Protein AF-A0A8C9RN75-F1 (afdb_monomer_lite)

InterPro domains:
  IPR036465 von Willebrand factor A-like domain superfamily [G3DSA:3.40.50.410] (54-98)

Structure (mmCIF, N/CA/C/O backbone):
data_AF-A0A8C9RN75-F1
#
_entry.id   AF-A0A8C9RN75-F1
#
loop_
_atom_site.group_PDB
_atom_site.id
_atom_site.type_symbol
_atom_site.label_atom_id
_atom_site.label_alt_id
_atom_site.label_comp_id
_atom_site.label_asym_id
_atom_site.label_entity_id
_atom_site.label_seq_id
_atom_site.pdbx_PDB_ins_code
_atom_site.Cartn_x
_atom_site.Cartn_y
_atom_site.Cartn_z
_atom_site.occupancy
_atom_site.B_iso_or_equiv
_atom_site.auth_seq_id
_atom_site.auth_comp_id
_atom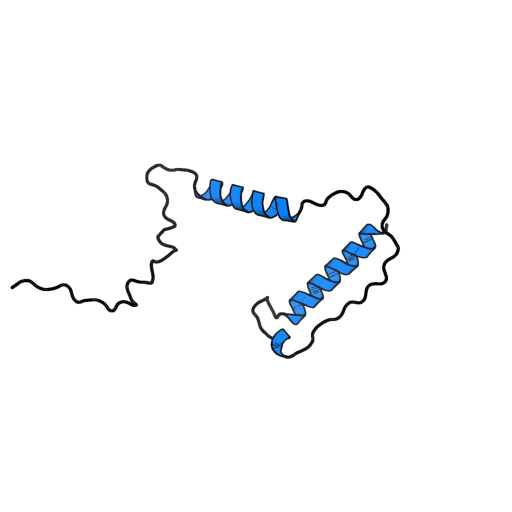_site.auth_asym_id
_atom_site.auth_atom_id
_atom_site.pdbx_PDB_model_num
ATOM 1 N N . MET A 1 1 ? 34.547 31.135 -43.516 1.00 39.62 1 MET A N 1
ATOM 2 C CA . MET A 1 1 ? 34.203 29.720 -43.289 1.00 39.62 1 MET A CA 1
ATOM 3 C C . MET A 1 1 ? 33.391 29.726 -42.020 1.00 39.62 1 MET A C 1
ATOM 5 O O . MET A 1 1 ? 33.973 29.822 -40.951 1.00 39.62 1 MET A O 1
ATOM 9 N N . ASP A 1 2 ? 32.073 29.797 -42.164 1.00 42.75 2 ASP A N 1
ATOM 10 C CA . ASP A 1 2 ? 31.160 29.732 -41.031 1.00 42.75 2 ASP A CA 1
ATOM 11 C C . ASP A 1 2 ? 31.051 28.258 -4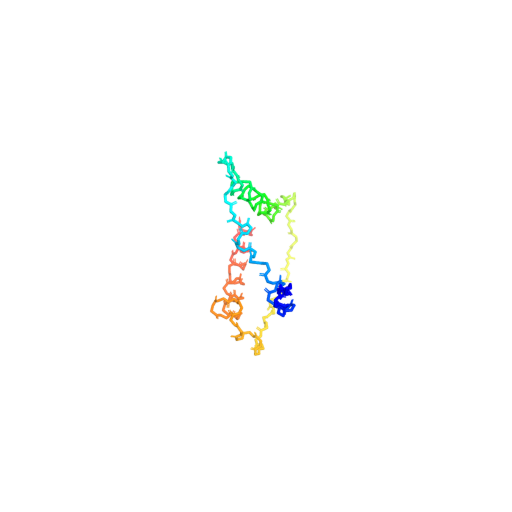0.635 1.00 42.75 2 ASP A C 1
ATOM 13 O O . ASP A 1 2 ? 30.500 27.451 -41.384 1.00 42.75 2 ASP A O 1
ATOM 17 N N . GLU A 1 3 ? 31.673 27.883 -39.518 1.00 48.56 3 GLU A N 1
ATOM 18 C CA . GLU A 1 3 ? 31.472 26.568 -38.912 1.00 48.56 3 GLU A CA 1
ATOM 19 C C . GLU A 1 3 ? 30.044 26.525 -38.355 1.00 48.56 3 GLU A C 1
ATOM 21 O O . GLU A 1 3 ? 29.740 27.123 -37.322 1.00 48.56 3 GLU A O 1
ATOM 26 N N . GLU A 1 4 ? 29.139 25.856 -39.076 1.00 51.06 4 GLU A N 1
ATOM 27 C CA . GLU A 1 4 ? 27.838 25.476 -38.529 1.00 51.06 4 GLU A CA 1
ATOM 28 C C . GLU A 1 4 ? 28.067 24.632 -37.265 1.00 51.06 4 GLU A C 1
ATOM 30 O O . GLU A 1 4 ? 28.804 23.643 -37.326 1.00 51.06 4 GLU A O 1
ATOM 35 N N . PRO A 1 5 ? 27.434 24.964 -36.124 1.00 50.78 5 PRO A N 1
ATOM 36 C CA . PRO A 1 5 ? 27.503 24.107 -34.955 1.00 50.78 5 PRO A CA 1
ATOM 37 C C . PRO A 1 5 ? 26.890 22.756 -35.321 1.00 50.78 5 PRO A C 1
ATOM 39 O O . PRO A 1 5 ? 25.742 22.698 -35.777 1.00 50.78 5 PRO A O 1
ATOM 42 N N . GLU A 1 6 ? 27.664 21.680 -35.137 1.00 54.31 6 GLU A N 1
ATOM 43 C CA . GLU A 1 6 ? 27.193 20.304 -35.271 1.00 54.31 6 GLU A CA 1
ATOM 44 C C . GLU A 1 6 ? 25.818 20.197 -34.613 1.00 54.31 6 GLU A C 1
ATOM 46 O O . GLU A 1 6 ? 25.673 20.389 -33.402 1.00 54.31 6 GLU A O 1
ATOM 51 N N . ARG A 1 7 ? 24.789 19.918 -35.423 1.00 56.09 7 ARG A N 1
ATOM 52 C CA . ARG A 1 7 ? 23.451 19.590 -34.933 1.00 56.09 7 ARG A CA 1
ATOM 53 C C . ARG A 1 7 ? 23.553 18.295 -34.132 1.00 56.09 7 ARG A C 1
ATOM 55 O O . ARG A 1 7 ? 23.332 17.204 -34.659 1.00 56.09 7 ARG A O 1
ATOM 62 N N . THR A 1 8 ? 23.888 18.440 -32.856 1.00 52.72 8 THR A N 1
ATOM 63 C CA . THR A 1 8 ? 23.764 17.423 -31.817 1.00 52.72 8 THR A CA 1
ATOM 64 C C . THR A 1 8 ? 22.357 16.844 -31.926 1.00 52.72 8 THR A C 1
ATOM 66 O O . THR A 1 8 ? 21.375 17.552 -32.196 1.00 52.72 8 THR A O 1
ATOM 69 N N . LYS A 1 9 ? 22.257 15.516 -31.885 1.00 44.16 9 LYS A N 1
ATOM 70 C CA . LYS A 1 9 ? 21.042 14.823 -32.313 1.00 44.16 9 LYS A CA 1
ATOM 71 C C . LYS A 1 9 ? 19.901 15.219 -31.373 1.00 44.16 9 LYS A C 1
ATOM 73 O O . LYS A 1 9 ? 20.077 15.300 -30.167 1.00 44.16 9 LYS A O 1
ATOM 78 N N . ARG A 1 10 ? 18.693 15.413 -31.911 1.00 54.19 10 ARG A N 1
ATOM 79 C CA . ARG A 1 10 ? 17.504 15.955 -31.208 1.00 54.19 10 ARG A CA 1
ATOM 80 C C . ARG A 1 10 ? 17.092 15.231 -29.904 1.00 54.19 10 ARG A C 1
ATOM 82 O O . ARG A 1 10 ? 16.237 15.737 -29.189 1.00 54.19 10 ARG A O 1
ATOM 89 N N . TRP A 1 11 ? 17.664 14.062 -29.604 1.00 60.09 11 TRP A N 1
ATOM 90 C CA . TRP A 1 11 ? 17.466 13.311 -28.356 1.00 60.09 11 TRP A CA 1
ATOM 91 C C . TRP A 1 11 ? 18.451 13.696 -27.236 1.00 60.09 11 TRP A C 1
ATOM 93 O O . TRP A 1 11 ? 18.173 13.399 -26.080 1.00 60.09 11 TRP A O 1
ATOM 103 N N . GLU A 1 12 ? 19.547 14.394 -27.542 1.00 55.75 12 GLU A N 1
ATOM 104 C CA . GLU A 1 12 ? 20.504 14.912 -26.551 1.00 55.75 12 GLU A CA 1
ATOM 105 C C . GLU A 1 12 ? 20.020 16.229 -25.917 1.00 55.75 12 GLU A C 1
ATOM 107 O O . GLU A 1 12 ? 20.320 16.498 -24.760 1.00 55.75 12 GLU A O 1
ATOM 112 N N . GLY A 1 13 ? 19.210 17.024 -26.631 1.00 52.84 13 GLY A N 1
ATOM 113 C CA . GLY A 1 13 ? 18.663 18.296 -26.128 1.00 52.84 13 GLY A CA 1
ATOM 114 C C . GLY A 1 13 ? 17.319 18.196 -25.393 1.00 52.84 13 GLY A C 1
ATOM 115 O O . GLY A 1 13 ? 16.909 19.148 -24.743 1.00 52.84 13 GLY A O 1
ATOM 116 N N . GLY A 1 14 ? 16.613 17.064 -25.497 1.00 48.78 14 GLY A N 1
ATOM 117 C CA . GLY A 1 14 ? 15.292 16.869 -24.873 1.00 48.78 14 GLY A CA 1
ATOM 118 C C . GLY A 1 14 ? 15.344 16.361 -23.432 1.00 48.78 14 GLY A C 1
ATOM 119 O O . GLY A 1 14 ? 14.309 16.240 -22.781 1.00 48.78 14 GLY A O 1
ATOM 120 N N . TYR A 1 15 ? 16.540 16.045 -22.942 1.00 47.44 15 TYR A N 1
ATOM 121 C CA . TYR A 1 15 ? 16.780 15.682 -21.556 1.00 47.44 15 TYR A CA 1
ATOM 122 C C . TYR A 1 15 ? 17.241 16.931 -20.805 1.00 47.44 15 TYR A C 1
ATOM 124 O O . TYR A 1 15 ? 18.384 17.032 -20.358 1.00 47.44 15 TYR A O 1
ATOM 132 N N . GLU A 1 16 ? 16.351 17.923 -20.713 1.00 55.06 16 GLU A N 1
ATOM 133 C CA . GLU A 1 16 ? 16.504 18.969 -19.709 1.00 55.06 16 GLU A CA 1
ATOM 134 C C . GLU A 1 16 ? 16.623 18.258 -18.362 1.00 55.06 16 GLU A C 1
ATOM 136 O O . GLU A 1 16 ? 15.693 17.602 -17.883 1.00 55.06 16 GLU A O 1
ATOM 141 N N . ARG A 1 17 ? 17.830 18.313 -17.801 1.00 53.88 17 ARG A N 1
ATOM 142 C CA . ARG A 1 17 ? 18.175 17.757 -16.503 1.00 53.88 17 ARG A CA 1
ATOM 143 C C . ARG A 1 17 ? 17.272 18.434 -15.483 1.00 53.88 17 ARG A C 1
ATOM 145 O O . ARG A 1 17 ? 17.564 19.519 -15.000 1.00 53.88 17 ARG A O 1
ATOM 152 N N . THR A 1 18 ? 16.151 17.803 -15.160 1.00 53.78 18 THR A N 1
ATOM 153 C CA . THR A 1 18 ? 15.139 18.351 -14.242 1.00 53.78 18 THR A CA 1
ATOM 154 C C . THR A 1 18 ? 15.717 18.577 -12.842 1.00 53.78 18 THR A C 1
ATOM 156 O O . THR A 1 18 ? 15.197 19.383 -12.080 1.00 53.78 18 THR A O 1
ATOM 159 N N . TRP A 1 19 ? 16.847 17.932 -12.531 1.00 56.16 19 TRP A N 1
ATOM 160 C CA . TRP A 1 19 ? 17.656 18.172 -11.337 1.00 56.16 19 TRP A CA 1
ATOM 161 C C . TRP A 1 19 ? 18.554 19.420 -11.393 1.00 56.16 19 TRP A C 1
ATOM 163 O O . TRP A 1 19 ? 19.007 19.859 -10.346 1.00 56.16 19 TRP A O 1
ATOM 173 N N . GLU A 1 20 ? 18.819 20.014 -12.560 1.00 49.28 20 GLU A N 1
ATOM 174 C CA . GLU A 1 20 ? 19.536 21.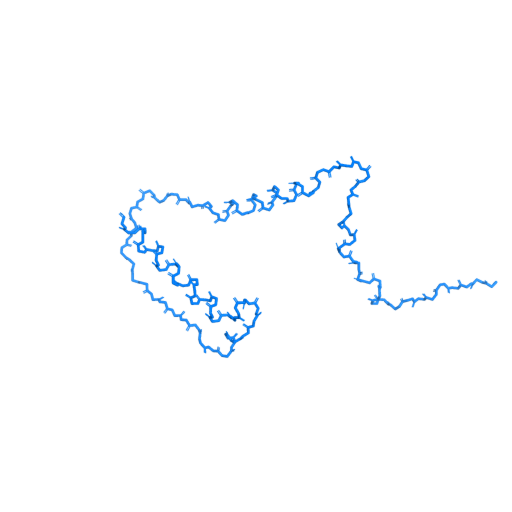299 -12.673 1.00 49.28 20 GLU A CA 1
ATOM 175 C C . GLU A 1 20 ? 18.623 22.510 -12.461 1.00 49.28 20 GLU A C 1
ATOM 177 O O . GLU A 1 20 ? 19.100 23.569 -12.059 1.00 49.28 20 GLU A O 1
ATOM 182 N N . VAL A 1 21 ? 17.311 22.352 -12.676 1.00 54.12 21 VAL A N 1
ATOM 183 C CA . VAL A 1 21 ? 16.290 23.359 -12.319 1.00 54.12 21 VAL A CA 1
ATOM 184 C C . VAL A 1 21 ? 16.137 23.469 -10.794 1.00 54.12 21 VAL A C 1
ATOM 186 O O . VAL A 1 21 ? 15.645 24.472 -10.279 1.00 54.12 21 VAL A O 1
ATOM 189 N N . LEU A 1 22 ? 16.644 22.478 -10.056 1.00 51.09 22 LEU A N 1
ATOM 190 C CA . LEU A 1 22 ? 16.801 22.521 -8.608 1.00 51.09 22 LEU A CA 1
ATOM 191 C C . LEU A 1 22 ? 18.083 23.297 -8.235 1.00 51.09 22 LEU A C 1
ATOM 193 O O . LEU A 1 22 ? 19.040 22.740 -7.703 1.00 51.09 22 LEU A O 1
ATOM 197 N N . LYS A 1 23 ? 18.134 24.593 -8.556 1.00 50.25 23 LYS A N 1
ATOM 198 C CA . LYS A 1 23 ? 19.223 25.492 -8.144 1.00 50.25 23 LYS A CA 1
ATOM 199 C C . LYS A 1 23 ? 18.683 26.534 -7.166 1.00 50.25 23 LYS A C 1
ATOM 201 O O . LYS A 1 23 ? 17.628 27.121 -7.415 1.00 50.25 23 LYS A O 1
ATOM 206 N N . GLU A 1 24 ? 19.396 26.742 -6.056 1.00 52.50 24 GLU A N 1
ATOM 207 C CA . GLU A 1 24 ? 19.161 27.875 -5.154 1.00 52.50 24 GLU A CA 1
ATOM 208 C C . GLU A 1 24 ? 19.135 29.172 -5.966 1.00 52.50 24 GLU A C 1
ATOM 210 O O . GLU A 1 24 ? 19.945 29.362 -6.878 1.00 52.50 24 GLU A O 1
ATOM 215 N N . ASP A 1 25 ? 18.176 30.048 -5.671 1.00 51.88 25 ASP A N 1
ATOM 216 C CA . ASP A 1 25 ? 18.165 31.360 -6.297 1.00 51.88 25 ASP A CA 1
ATOM 217 C C . ASP A 1 25 ? 19.222 32.279 -5.680 1.00 51.88 25 ASP A C 1
ATOM 219 O O . ASP A 1 25 ? 19.571 32.193 -4.504 1.00 51.88 25 ASP A O 1
ATOM 223 N N . GLU A 1 26 ? 19.706 33.212 -6.498 1.00 51.59 26 GLU A N 1
ATOM 224 C CA . GLU A 1 26 ? 20.734 34.219 -6.184 1.00 51.59 26 GLU A CA 1
ATOM 225 C C . GLU A 1 26 ? 20.326 35.214 -5.071 1.00 51.59 26 GLU A C 1
ATOM 227 O O . GLU A 1 26 ? 21.060 36.144 -4.752 1.00 51.59 26 GLU A O 1
ATOM 232 N N . SER A 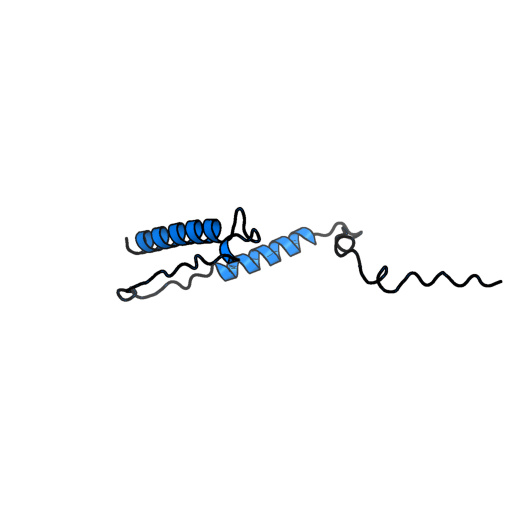1 27 ? 19.148 35.022 -4.472 1.00 55.53 27 SER A N 1
ATOM 233 C CA . SER A 1 27 ? 18.545 35.865 -3.438 1.00 55.53 27 SER A CA 1
ATOM 234 C C . SER A 1 27 ? 18.558 35.218 -2.045 1.00 55.53 27 SER A C 1
ATOM 236 O O . SER A 1 27 ? 18.146 35.876 -1.088 1.00 55.53 27 SER A O 1
ATOM 238 N N . GLY A 1 28 ? 18.972 33.952 -1.905 1.00 55.94 28 GLY A N 1
ATOM 239 C CA . GLY A 1 28 ? 18.923 33.237 -0.624 1.00 55.94 28 GLY A CA 1
ATOM 240 C C . GLY A 1 28 ? 17.495 32.984 -0.119 1.00 55.94 28 GLY A C 1
ATOM 241 O O . GLY A 1 28 ? 17.234 33.136 1.076 1.00 55.94 28 GLY A O 1
ATOM 242 N N . SER A 1 29 ? 16.551 32.651 -1.011 1.00 57.38 29 SER A N 1
ATOM 243 C CA . SER A 1 29 ? 15.122 32.562 -0.687 1.00 57.38 29 SER A CA 1
ATOM 244 C C . SER A 1 29 ? 14.568 31.128 -0.587 1.00 57.38 29 SER A C 1
ATOM 246 O O . SER A 1 29 ? 15.003 30.187 -1.247 1.00 57.38 29 SER A O 1
ATOM 248 N N . LEU A 1 30 ? 13.548 30.992 0.270 1.00 55.53 30 LEU A N 1
ATOM 249 C CA . LEU A 1 30 ? 12.929 29.802 0.884 1.00 55.53 30 LEU A CA 1
ATOM 250 C C . LEU A 1 30 ? 12.185 28.832 -0.071 1.00 55.53 30 LEU A C 1
ATOM 252 O O . LEU A 1 30 ? 11.130 28.306 0.286 1.00 55.53 30 LEU A O 1
ATOM 256 N N . LYS A 1 31 ? 12.682 28.548 -1.279 1.00 57.09 31 LYS A N 1
ATOM 257 C CA . LYS A 1 31 ? 11.988 27.635 -2.217 1.00 57.09 31 LYS A CA 1
ATOM 258 C C . LYS A 1 31 ? 11.798 26.221 -1.660 1.00 57.09 31 LYS A C 1
ATOM 260 O O . LYS A 1 31 ? 10.690 25.695 -1.726 1.00 57.09 31 LYS A O 1
ATOM 265 N N . ALA A 1 32 ? 12.823 25.662 -1.015 1.00 60.41 32 ALA A N 1
ATOM 266 C CA . ALA A 1 32 ? 12.731 24.358 -0.352 1.00 60.41 32 ALA A CA 1
ATOM 267 C C . ALA A 1 32 ? 11.654 24.343 0.752 1.00 60.41 32 ALA A C 1
ATOM 269 O O . ALA A 1 32 ? 10.881 23.397 0.876 1.00 60.41 32 ALA A O 1
ATOM 270 N N . THR A 1 33 ? 11.529 25.435 1.512 1.00 60.47 33 THR A N 1
ATOM 271 C CA . THR A 1 33 ? 10.528 25.546 2.582 1.00 60.47 33 THR A CA 1
ATOM 272 C C . THR A 1 33 ? 9.111 25.695 2.031 1.00 60.47 33 THR A C 1
ATOM 274 O O . THR A 1 33 ? 8.175 25.145 2.606 1.00 60.47 33 THR A O 1
ATOM 277 N N . VAL A 1 34 ? 8.929 26.396 0.907 1.00 64.56 34 VAL A N 1
ATOM 278 C CA . VAL A 1 34 ? 7.624 26.502 0.234 1.00 64.56 34 VAL A CA 1
ATOM 279 C C . VAL A 1 34 ? 7.184 25.145 -0.325 1.00 64.56 34 VAL A C 1
ATOM 281 O O . VAL A 1 34 ? 6.016 24.785 -0.175 1.00 64.56 34 VAL A O 1
ATOM 284 N N . GLU A 1 35 ? 8.094 24.358 -0.902 1.00 70.19 35 GLU A N 1
ATOM 285 C CA . GLU A 1 35 ? 7.796 22.990 -1.350 1.00 70.19 35 GLU A CA 1
ATOM 286 C C . GLU A 1 35 ? 7.445 22.059 -0.186 1.00 70.19 35 GLU A C 1
ATOM 288 O O . GLU A 1 35 ? 6.462 21.316 -0.273 1.00 70.19 35 GLU A O 1
ATOM 293 N N . ASP A 1 36 ? 8.166 22.150 0.933 1.00 71.50 36 ASP A N 1
ATOM 294 C CA . ASP A 1 36 ? 7.861 21.393 2.149 1.00 71.50 36 ASP A CA 1
ATOM 295 C C . ASP A 1 36 ? 6.485 21.747 2.719 1.00 71.50 36 ASP A C 1
ATOM 297 O O . ASP A 1 36 ? 5.724 20.855 3.109 1.00 71.50 36 ASP A O 1
ATOM 301 N N . ILE A 1 37 ? 6.134 23.038 2.742 1.00 75.12 37 ILE A N 1
ATOM 302 C CA . ILE A 1 37 ? 4.812 23.517 3.164 1.00 75.12 37 ILE A CA 1
ATOM 303 C C . ILE A 1 37 ? 3.738 22.964 2.225 1.00 75.12 37 ILE A C 1
ATOM 305 O O . ILE A 1 37 ? 2.759 22.380 2.691 1.00 75.12 37 ILE A O 1
ATOM 309 N N . LEU A 1 38 ? 3.946 23.049 0.909 1.00 77.38 38 LEU A N 1
ATOM 310 C CA . LEU A 1 38 ? 3.002 22.541 -0.083 1.00 77.38 38 LEU A CA 1
ATOM 311 C C . LEU A 1 38 ? 2.818 21.017 0.030 1.00 77.38 38 LEU A C 1
ATOM 313 O O . LEU A 1 38 ? 1.700 20.503 -0.058 1.00 77.38 38 LEU A O 1
ATOM 317 N N . PHE A 1 39 ? 3.903 20.271 0.247 1.00 78.56 39 PHE A N 1
ATOM 318 C CA . PHE A 1 39 ? 3.871 18.821 0.430 1.00 78.56 39 PHE A CA 1
ATOM 319 C C . PHE A 1 39 ? 3.216 18.427 1.762 1.00 78.56 39 PHE A C 1
ATOM 321 O O . PHE A 1 39 ? 2.485 17.433 1.841 1.00 78.56 39 PHE A O 1
ATOM 328 N N . LYS A 1 40 ? 3.429 19.214 2.819 1.00 78.81 40 LYS A N 1
ATOM 329 C CA . LYS A 1 40 ? 2.768 19.053 4.119 1.00 78.81 40 LYS A CA 1
ATOM 330 C C . LYS A 1 40 ? 1.265 19.316 4.022 1.00 78.81 40 LYS A C 1
ATOM 332 O O . LYS A 1 40 ? 0.490 18.517 4.548 1.00 78.81 40 LYS A O 1
ATOM 337 N N . ASP A 1 41 ? 0.849 20.345 3.292 1.00 77.62 41 ASP A N 1
ATOM 338 C CA . ASP A 1 41 ? -0.564 20.663 3.066 1.00 77.62 41 ASP A CA 1
ATOM 339 C C . ASP A 1 41 ? -1.268 19.596 2.223 1.00 77.62 41 ASP A C 1
ATOM 341 O O . ASP A 1 41 ? -2.376 19.168 2.562 1.00 77.62 41 ASP A O 1
ATOM 345 N N . LYS A 1 42 ? -0.606 19.078 1.177 1.00 79.50 42 LYS A N 1
ATOM 346 C CA . LYS A 1 42 ? -1.107 17.927 0.406 1.00 79.50 42 LYS A CA 1
ATOM 347 C C . LYS A 1 42 ? -1.321 16.703 1.296 1.00 79.50 42 LYS A C 1
ATOM 349 O O . LYS A 1 42 ? -2.373 16.074 1.212 1.00 79.50 42 LYS A O 1
ATOM 354 N N . ARG A 1 43 ? -0.364 16.385 2.179 1.00 78.31 43 ARG A N 1
ATOM 355 C CA . ARG A 1 43 ? -0.509 15.282 3.145 1.00 78.31 43 ARG A CA 1
ATOM 356 C C . ARG A 1 43 ? -1.670 15.521 4.105 1.00 78.31 43 ARG A C 1
ATOM 358 O O . ARG A 1 43 ? -2.452 14.604 4.324 1.00 78.31 43 ARG A O 1
ATOM 365 N N . LYS A 1 44 ? -1.816 16.736 4.642 1.00 75.00 44 LYS A N 1
ATOM 366 C CA . LYS A 1 44 ? -2.865 17.079 5.614 1.00 75.00 44 LYS A CA 1
ATOM 367 C C . LYS A 1 44 ? -4.272 16.792 5.077 1.00 75.00 44 LYS A C 1
ATOM 369 O O . LYS A 1 44 ? -5.047 16.166 5.789 1.00 75.00 44 LYS A O 1
ATOM 374 N N . ARG A 1 45 ? -4.553 17.133 3.812 1.00 70.62 45 ARG A N 1
ATOM 375 C CA . ARG A 1 45 ? -5.850 16.856 3.159 1.00 70.62 45 ARG A CA 1
ATOM 376 C C . ARG A 1 45 ? -6.192 15.369 3.076 1.00 70.62 45 ARG A C 1
ATOM 378 O O . ARG A 1 45 ? -7.347 14.998 3.219 1.00 70.62 45 ARG A O 1
ATOM 385 N N . VAL A 1 46 ? -5.198 14.504 2.878 1.00 71.50 46 VAL A N 1
ATOM 386 C CA . VAL A 1 46 ? -5.410 13.044 2.824 1.00 71.50 46 VAL A CA 1
ATOM 387 C C . VAL A 1 46 ? -5.805 12.476 4.195 1.00 71.50 46 VAL A C 1
ATOM 389 O O . VAL A 1 46 ? -6.478 11.452 4.269 1.00 71.50 46 VAL A O 1
ATOM 392 N N . PHE A 1 47 ? -5.411 13.142 5.284 1.00 66.12 47 PHE A N 1
ATOM 393 C CA . PHE A 1 47 ? -5.711 12.732 6.659 1.00 66.12 47 PHE A CA 1
ATOM 394 C C . PHE A 1 47 ? -6.946 13.410 7.261 1.00 66.12 47 PHE A C 1
ATOM 396 O O . PHE A 1 47 ? -7.255 13.150 8.427 1.00 66.12 47 PHE A O 1
ATOM 403 N N . GLU A 1 48 ? -7.652 14.260 6.510 1.00 66.38 48 GLU A N 1
ATOM 404 C CA . GLU A 1 48 ? -8.905 14.865 6.964 1.00 66.38 48 GLU A CA 1
ATOM 405 C C . GLU A 1 48 ? -9.987 13.783 7.079 1.00 66.38 48 GLU A C 1
ATOM 407 O O . GLU A 1 48 ? -10.737 13.483 6.155 1.00 66.38 48 GLU A O 1
ATOM 412 N N . ASN A 1 49 ? -10.047 13.159 8.255 1.00 63.78 49 ASN A N 1
ATOM 413 C CA . ASN A 1 49 ? -11.147 12.292 8.635 1.00 63.78 49 ASN A CA 1
ATOM 414 C C . ASN A 1 49 ? -12.316 13.179 9.056 1.00 63.78 49 ASN A C 1
ATOM 416 O O . ASN A 1 49 ? -12.273 13.818 10.109 1.00 63.78 49 ASN A O 1
ATOM 420 N N . TYR A 1 50 ? -13.377 13.194 8.255 1.00 66.56 50 TYR A N 1
ATOM 421 C CA . TYR A 1 50 ? -14.656 13.737 8.692 1.00 66.56 50 TYR A CA 1
ATOM 422 C C . TYR A 1 50 ? -15.155 12.895 9.870 1.00 66.56 50 TYR A C 1
ATOM 424 O O . TYR A 1 50 ? -15.407 11.697 9.724 1.00 66.56 50 TYR A O 1
ATOM 432 N N . GLY A 1 51 ? -15.250 13.508 11.052 1.00 61.00 51 GLY A N 1
ATOM 433 C CA . GLY A 1 51 ? -15.773 12.846 12.242 1.00 61.00 51 GLY A CA 1
ATOM 434 C C . GLY A 1 51 ? -17.180 12.320 11.966 1.00 61.00 51 GLY A C 1
ATOM 435 O O . GLY A 1 51 ? -18.083 13.090 11.638 1.00 61.00 51 GLY A O 1
ATOM 436 N N . GLN A 1 52 ? -17.371 11.004 12.058 1.00 63.19 52 GLN A N 1
ATOM 437 C CA . GLN A 1 52 ? -18.695 10.417 11.892 1.00 63.19 52 GLN A CA 1
ATOM 438 C C . GLN A 1 52 ? -19.555 10.755 13.112 1.00 63.19 52 GLN A C 1
ATOM 440 O O . GLN A 1 52 ? -19.245 10.377 14.236 1.00 63.19 52 GLN A O 1
ATOM 445 N N . VAL A 1 53 ? -20.666 11.454 12.875 1.00 65.94 53 VAL A N 1
ATOM 446 C CA . VAL A 1 53 ? -21.610 11.914 13.912 1.00 65.94 53 VAL A CA 1
ATOM 447 C C . VAL A 1 53 ? -22.536 10.794 14.419 1.00 65.94 53 VAL A C 1
ATOM 449 O O . VAL A 1 53 ? -23.382 11.025 15.279 1.00 65.94 53 VAL A O 1
ATOM 452 N N . ARG A 1 54 ? -22.434 9.582 13.852 1.00 69.81 54 ARG A N 1
ATOM 453 C CA . ARG A 1 54 ? -23.286 8.423 14.158 1.00 69.81 54 ARG A CA 1
ATOM 454 C C . ARG A 1 54 ? -22.463 7.137 14.145 1.00 69.81 54 ARG A C 1
ATOM 456 O O . ARG A 1 54 ? -21.588 6.983 13.295 1.00 69.81 54 ARG A O 1
ATOM 463 N N . LEU A 1 55 ? -22.794 6.211 15.046 1.00 70.12 55 LEU A N 1
ATOM 464 C CA . LEU A 1 55 ? -22.268 4.844 15.041 1.00 70.12 55 LEU A CA 1
ATOM 465 C C . LEU A 1 55 ? -22.608 4.178 13.697 1.00 70.12 55 LEU A C 1
ATOM 467 O O . LEU A 1 55 ? -23.765 4.175 13.273 1.00 70.12 55 LEU A O 1
ATOM 471 N N . GLY A 1 56 ? -21.591 3.665 13.002 1.00 73.56 56 GLY A N 1
ATOM 472 C CA . GLY A 1 56 ? -21.772 2.934 11.748 1.00 73.56 56 GLY A CA 1
ATOM 473 C C . GLY A 1 56 ? -22.511 1.609 11.964 1.00 73.56 56 GLY A C 1
ATOM 474 O O . GLY A 1 56 ? -22.444 1.017 13.037 1.00 73.56 56 GLY A O 1
ATOM 475 N N . MET A 1 57 ? -23.214 1.128 10.937 1.00 82.88 57 MET A N 1
ATOM 476 C CA . MET A 1 57 ? -23.863 -0.190 10.964 1.00 82.88 57 MET A CA 1
ATOM 477 C C . MET A 1 57 ? -22.830 -1.326 11.032 1.00 82.88 57 MET A C 1
ATOM 479 O O . MET A 1 57 ? -21.685 -1.156 10.602 1.00 82.88 57 MET A O 1
ATOM 483 N N . MET A 1 58 ? -23.246 -2.505 11.512 1.00 85.56 58 MET A N 1
ATOM 484 C CA . MET A 1 58 ? -22.422 -3.717 11.457 1.00 85.56 58 MET A CA 1
ATOM 485 C C . MET A 1 58 ? -22.091 -4.051 9.994 1.00 85.56 58 MET A C 1
ATOM 487 O O . MET A 1 58 ? -22.979 -4.089 9.143 1.00 85.56 58 MET A O 1
ATOM 491 N N . ARG A 1 59 ? -20.804 -4.258 9.690 1.00 84.94 59 ARG A N 1
ATOM 492 C CA . ARG A 1 59 ? -20.315 -4.523 8.328 1.00 84.94 59 ARG A CA 1
ATOM 493 C C . ARG A 1 59 ? -19.804 -5.955 8.217 1.00 84.94 59 ARG A C 1
ATOM 495 O O . ARG A 1 59 ? -18.967 -6.364 9.013 1.00 84.94 59 ARG A O 1
ATOM 502 N N . HIS A 1 60 ? -20.243 -6.670 7.186 1.00 89.38 60 HIS A N 1
ATOM 503 C CA . HIS A 1 60 ? -19.644 -7.937 6.765 1.00 89.38 60 HIS A CA 1
ATOM 504 C C . HIS A 1 60 ? -18.594 -7.639 5.691 1.00 89.38 60 HIS A C 1
ATOM 506 O O . HIS A 1 60 ? -18.940 -7.285 4.565 1.00 89.38 60 HIS A O 1
ATOM 512 N N . LEU A 1 61 ? -17.314 -7.705 6.057 1.00 88.25 61 LEU A N 1
ATOM 513 C CA . LEU A 1 61 ? -16.197 -7.403 5.163 1.00 88.25 61 LEU A CA 1
ATOM 514 C C . LEU A 1 61 ? -15.548 -8.701 4.675 1.00 88.25 61 LEU A C 1
ATOM 516 O O . LEU A 1 61 ? -15.255 -9.581 5.479 1.00 88.25 61 LEU A O 1
ATOM 520 N N . PHE A 1 62 ? -15.259 -8.777 3.378 1.00 93.62 62 PHE A N 1
ATOM 521 C CA . PHE A 1 62 ? -14.438 -9.832 2.790 1.00 93.62 62 PHE A CA 1
ATOM 522 C C . PHE A 1 62 ? -13.162 -9.212 2.231 1.00 93.62 62 PHE A C 1
ATOM 524 O O . PHE A 1 62 ? -13.217 -8.215 1.511 1.00 93.62 62 PHE A O 1
ATOM 531 N N . VAL A 1 63 ? -12.015 -9.798 2.566 1.00 92.00 63 VAL A N 1
ATOM 532 C CA . VAL A 1 63 ? -10.714 -9.381 2.037 1.00 92.00 63 VAL A CA 1
ATOM 533 C C . VAL A 1 63 ? -10.290 -10.402 0.992 1.00 92.00 63 VAL A C 1
ATOM 535 O O . VAL A 1 63 ? -10.082 -11.569 1.313 1.00 92.00 63 VAL A O 1
ATOM 538 N N . VAL A 1 64 ? -10.177 -9.960 -0.258 1.00 95.50 64 VAL A N 1
ATOM 539 C CA . VAL A 1 64 ? -9.676 -10.770 -1.372 1.00 95.50 64 VAL A CA 1
ATOM 540 C C . VAL A 1 64 ? -8.294 -10.251 -1.731 1.00 95.50 64 VAL A C 1
ATOM 542 O O . VAL A 1 64 ? -8.123 -9.057 -1.973 1.00 95.50 64 VAL A O 1
ATOM 545 N N . ILE A 1 65 ? -7.309 -11.140 -1.722 1.00 95.25 65 ILE A N 1
ATOM 546 C CA . ILE A 1 65 ? -5.907 -10.801 -1.962 1.00 95.25 65 ILE A CA 1
ATOM 547 C C . ILE A 1 65 ? -5.491 -11.456 -3.270 1.00 95.25 65 ILE A C 1
ATOM 549 O O . ILE A 1 65 ? -5.664 -12.663 -3.432 1.00 95.25 65 ILE A O 1
ATOM 553 N N . ASP A 1 66 ? -4.943 -10.660 -4.187 1.00 95.69 66 ASP A N 1
ATOM 554 C CA . ASP A 1 66 ? -4.326 -11.193 -5.397 1.00 95.69 66 ASP A CA 1
ATOM 555 C C . ASP A 1 66 ? -3.015 -11.915 -5.045 1.00 95.69 66 ASP A C 1
ATOM 557 O O . ASP A 1 66 ? -2.175 -11.394 -4.308 1.00 95.69 66 ASP A O 1
ATOM 561 N N . THR A 1 67 ? -2.856 -13.125 -5.573 1.00 96.12 67 THR A N 1
ATOM 562 C CA . THR A 1 67 ? -1.664 -13.975 -5.445 1.00 96.12 67 THR A CA 1
ATOM 563 C C . THR A 1 67 ? -1.120 -14.399 -6.813 1.00 96.12 67 THR A C 1
ATOM 565 O O . THR A 1 67 ? -0.402 -15.392 -6.933 1.00 96.12 67 THR A O 1
ATOM 568 N N . SER A 1 68 ? -1.458 -13.651 -7.866 1.00 97.00 68 SER A N 1
ATOM 569 C CA . SER A 1 68 ? -0.914 -13.831 -9.208 1.00 97.00 68 SER A CA 1
ATOM 570 C C . SER A 1 68 ? 0.592 -13.538 -9.272 1.00 97.00 68 SER A C 1
ATOM 572 O O . SER A 1 68 ? 1.166 -12.891 -8.396 1.00 97.00 68 SER A O 1
ATOM 574 N N . ARG A 1 69 ? 1.244 -13.955 -10.368 1.00 96.00 69 ARG A N 1
ATOM 575 C CA . ARG A 1 69 ? 2.679 -13.695 -10.615 1.00 96.00 69 ARG A CA 1
ATOM 576 C C . ARG A 1 69 ? 3.049 -12.213 -10.592 1.00 96.00 69 ARG A C 1
ATOM 578 O O . ARG A 1 69 ? 4.180 -11.872 -10.277 1.00 96.00 69 ARG A O 1
ATOM 585 N N . THR A 1 70 ? 2.100 -11.324 -10.888 1.00 95.62 70 THR A N 1
ATOM 586 C CA . THR A 1 70 ? 2.339 -9.873 -10.847 1.00 95.62 70 THR A CA 1
ATOM 58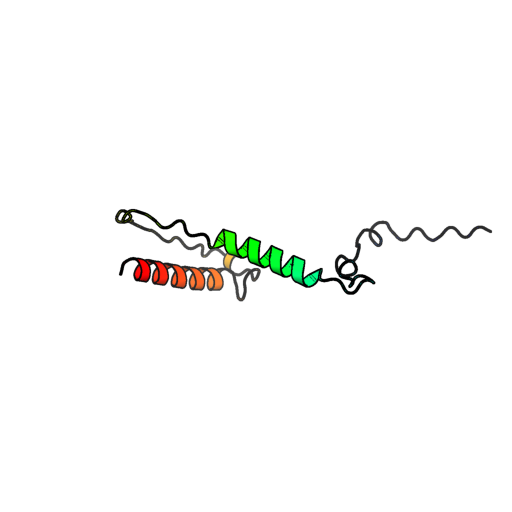7 C C . THR A 1 70 ? 2.728 -9.388 -9.451 1.00 95.62 70 THR A C 1
ATOM 589 O O . THR A 1 70 ? 3.311 -8.315 -9.314 1.00 95.62 70 THR A O 1
ATOM 592 N N . MET A 1 71 ? 2.443 -10.178 -8.413 1.00 96.62 71 MET A N 1
ATOM 593 C CA . MET A 1 71 ? 2.724 -9.836 -7.027 1.00 96.62 71 MET A CA 1
ATOM 594 C C . MET A 1 71 ? 4.181 -10.091 -6.603 1.00 96.62 71 MET A C 1
ATOM 596 O O . MET A 1 71 ? 4.581 -9.691 -5.505 1.00 96.62 71 MET A O 1
ATOM 600 N N . GLU A 1 72 ? 4.978 -10.720 -7.472 1.00 95.06 72 GLU A N 1
ATOM 601 C CA . GLU A 1 72 ? 6.423 -10.9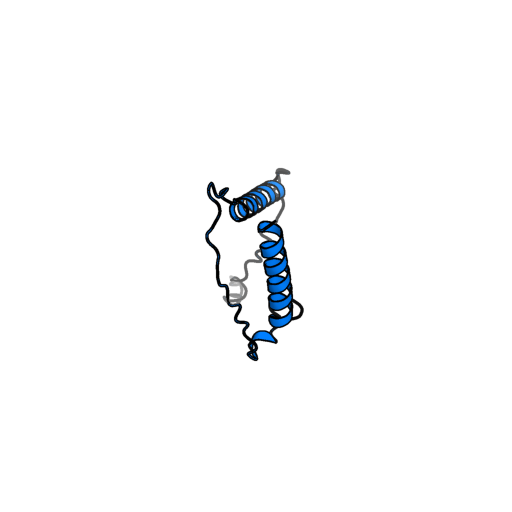20 -7.299 1.00 95.06 72 GLU A CA 1
ATOM 602 C C . GLU A 1 72 ? 7.241 -9.674 -7.681 1.00 95.06 72 GLU A C 1
ATOM 604 O O . GLU A 1 72 ? 8.386 -9.537 -7.242 1.00 95.06 72 GLU A O 1
ATOM 609 N N . ASP A 1 73 ? 6.647 -8.740 -8.433 1.00 94.56 73 ASP A N 1
ATOM 610 C CA . ASP A 1 73 ? 7.285 -7.488 -8.843 1.00 94.56 73 ASP A CA 1
ATOM 611 C C . ASP A 1 73 ? 7.738 -6.647 -7.639 1.00 94.56 73 ASP A C 1
ATOM 613 O O . ASP A 1 73 ? 7.083 -6.589 -6.593 1.00 94.56 73 ASP A O 1
ATOM 617 N N . GLN A 1 74 ? 8.861 -5.944 -7.817 1.00 93.50 74 GLN A N 1
ATOM 618 C CA . GLN A 1 74 ? 9.497 -5.123 -6.782 1.00 93.50 74 GLN A CA 1
ATOM 619 C C . GLN A 1 74 ? 9.314 -3.610 -6.985 1.00 93.50 74 GLN A C 1
ATOM 621 O O . GLN A 1 74 ? 10.248 -2.834 -6.732 1.00 93.50 74 GLN A O 1
ATOM 626 N N . ASP A 1 75 ? 8.144 -3.183 -7.459 1.00 91.94 75 ASP A N 1
ATOM 627 C CA . ASP A 1 75 ? 7.760 -1.764 -7.491 1.00 91.94 75 ASP A CA 1
ATOM 628 C C . ASP A 1 75 ? 7.537 -1.206 -6.072 1.00 91.94 75 ASP A C 1
ATOM 630 O O . ASP A 1 75 ? 7.906 -0.071 -5.775 1.00 91.94 75 ASP A O 1
ATOM 634 N N . LEU A 1 76 ? 7.025 -2.047 -5.173 1.00 89.75 76 LEU A N 1
ATOM 635 C CA . LEU A 1 76 ? 7.007 -1.884 -3.728 1.00 89.75 76 LEU A CA 1
ATOM 636 C C . LEU A 1 76 ? 7.990 -2.878 -3.105 1.00 89.75 76 LEU A C 1
ATOM 638 O O . LEU A 1 76 ? 8.079 -4.032 -3.523 1.00 89.75 76 LEU A O 1
ATOM 642 N N . LYS A 1 77 ? 8.751 -2.442 -2.098 1.00 88.00 77 LYS A N 1
ATOM 643 C CA . LYS A 1 77 ? 9.797 -3.272 -1.487 1.00 88.00 77 LYS A CA 1
ATOM 644 C C . LYS A 1 77 ? 9.263 -4.094 -0.302 1.00 88.00 77 LYS A C 1
ATOM 646 O O . LYS A 1 77 ? 8.584 -3.527 0.553 1.00 88.00 77 LYS A O 1
ATOM 651 N N . PRO A 1 78 ? 9.625 -5.389 -0.182 1.00 91.31 78 PRO A N 1
ATOM 652 C CA . PRO A 1 78 ? 10.484 -6.161 -1.091 1.00 91.31 78 PRO A CA 1
ATOM 653 C C . PRO A 1 78 ? 9.774 -6.615 -2.376 1.00 91.31 78 PRO A C 1
ATOM 655 O O . PRO A 1 78 ? 10.415 -6.651 -3.419 1.00 91.31 78 PRO A O 1
ATOM 658 N N . ASN A 1 79 ? 8.475 -6.910 -2.304 1.00 95.00 79 ASN A N 1
ATOM 659 C CA . ASN A 1 79 ? 7.592 -7.148 -3.446 1.00 95.00 79 ASN A CA 1
ATOM 660 C C . ASN A 1 79 ? 6.162 -6.674 -3.122 1.00 95.00 79 ASN A C 1
ATOM 662 O O . ASN A 1 79 ? 5.843 -6.338 -1.966 1.00 95.00 79 ASN A O 1
ATOM 666 N N . ARG A 1 80 ? 5.284 -6.661 -4.130 1.00 95.75 80 ARG A N 1
ATOM 667 C CA . ARG A 1 80 ? 3.873 -6.267 -3.974 1.00 95.75 80 ARG A CA 1
ATOM 668 C C . ARG A 1 80 ? 3.125 -7.112 -2.952 1.00 95.75 80 ARG A C 1
ATOM 670 O O . ARG A 1 80 ? 2.366 -6.550 -2.158 1.00 95.75 80 ARG A O 1
ATOM 677 N N . LEU A 1 81 ? 3.344 -8.430 -2.936 1.00 96.56 81 LEU A N 1
ATOM 678 C CA . LEU A 1 81 ? 2.645 -9.334 -2.018 1.00 96.56 81 LEU A CA 1
ATOM 679 C C . LEU A 1 81 ? 2.925 -8.985 -0.558 1.00 96.56 81 LEU A C 1
ATOM 681 O O . LEU A 1 81 ? 2.001 -8.751 0.218 1.00 96.56 81 LEU A O 1
ATOM 685 N N . THR A 1 82 ? 4.202 -8.881 -0.201 1.00 95.62 82 THR A N 1
ATOM 686 C CA . THR A 1 82 ? 4.633 -8.570 1.167 1.00 95.62 82 THR A CA 1
ATOM 687 C C . THR A 1 82 ? 4.109 -7.206 1.606 1.00 95.62 82 THR A C 1
ATOM 689 O O . THR A 1 82 ? 3.614 -7.050 2.722 1.00 95.62 82 THR A O 1
ATOM 692 N N . SER A 1 83 ? 4.168 -6.221 0.707 1.00 95.62 83 SER A N 1
ATOM 693 C CA . SER A 1 83 ? 3.681 -4.865 0.971 1.00 95.62 83 SER A CA 1
ATOM 694 C C . SER A 1 83 ? 2.168 -4.841 1.213 1.00 95.62 83 SER A C 1
ATOM 696 O O . SER A 1 83 ? 1.697 -4.201 2.156 1.00 95.62 83 SER A O 1
ATOM 698 N N . THR A 1 84 ? 1.411 -5.579 0.399 1.00 95.62 84 THR A N 1
ATOM 699 C CA . THR A 1 84 ? -0.049 -5.697 0.510 1.00 95.62 84 THR A CA 1
ATOM 700 C C . THR A 1 84 ? -0.455 -6.398 1.800 1.00 95.62 84 THR A C 1
ATOM 702 O O . THR A 1 84 ? -1.310 -5.888 2.522 1.00 95.62 84 THR A O 1
ATOM 705 N N . LEU A 1 85 ? 0.189 -7.519 2.135 1.00 95.62 85 LEU A N 1
ATOM 706 C CA . LEU A 1 85 ? -0.103 -8.282 3.350 1.00 95.62 85 LEU A CA 1
ATOM 707 C C . LEU A 1 85 ? 0.148 -7.459 4.613 1.00 95.62 85 LEU A C 1
ATOM 709 O O . LEU A 1 85 ? -0.730 -7.369 5.470 1.00 95.62 85 LEU A O 1
ATOM 713 N N . LYS A 1 86 ? 1.301 -6.787 4.691 1.00 95.50 86 LYS A N 1
ATOM 714 C CA . LYS A 1 86 ? 1.629 -5.919 5.827 1.00 95.50 86 LYS A CA 1
ATOM 715 C C . LYS A 1 86 ? 0.600 -4.801 5.996 1.00 95.50 86 LYS A C 1
ATOM 717 O O . LYS A 1 86 ? 0.144 -4.525 7.103 1.00 95.50 86 LYS A O 1
ATOM 722 N N . ARG A 1 87 ? 0.190 -4.172 4.890 1.00 92.94 87 ARG A N 1
ATOM 723 C CA . ARG A 1 87 ? -0.819 -3.109 4.926 1.00 92.94 87 ARG A CA 1
ATOM 724 C C . ARG A 1 87 ? -2.202 -3.632 5.321 1.00 92.94 87 ARG A C 1
ATOM 726 O O . ARG A 1 87 ? -2.922 -2.950 6.048 1.00 92.94 87 ARG A O 1
ATOM 733 N N . ALA A 1 88 ? -2.582 -4.812 4.840 1.00 94.75 88 ALA A N 1
ATOM 734 C CA . ALA A 1 88 ? -3.849 -5.447 5.186 1.00 94.75 88 ALA A CA 1
ATOM 735 C C . ALA A 1 88 ? -3.920 -5.760 6.688 1.00 94.75 88 ALA A C 1
ATOM 737 O O . ALA A 1 88 ? -4.918 -5.436 7.329 1.00 94.75 88 ALA A O 1
ATOM 738 N N . GLU A 1 89 ? -2.841 -6.297 7.261 1.00 94.62 89 GLU A N 1
ATOM 739 C CA . GLU A 1 89 ? -2.725 -6.551 8.698 1.00 94.62 89 GLU A CA 1
ATOM 740 C C . GLU A 1 89 ? -2.898 -5.264 9.525 1.00 94.62 89 GLU A C 1
ATOM 742 O O . GLU A 1 89 ? -3.707 -5.224 10.453 1.00 94.62 89 GLU A O 1
ATOM 747 N N . GLU A 1 90 ? -2.186 -4.188 9.169 1.00 94.19 90 GLU A N 1
ATOM 748 C CA . GLU A 1 90 ? -2.308 -2.883 9.836 1.00 94.19 90 GLU A CA 1
ATOM 749 C C . GLU A 1 90 ? -3.748 -2.342 9.790 1.00 94.19 90 GLU A C 1
ATOM 751 O O . GLU A 1 90 ? -4.260 -1.832 10.790 1.00 94.19 90 GLU A O 1
ATOM 756 N N . ASN A 1 91 ? -4.425 -2.478 8.646 1.00 89.56 91 ASN A N 1
ATOM 757 C CA . ASN A 1 91 ? -5.802 -2.017 8.471 1.00 89.56 91 ASN A CA 1
ATOM 758 C C . ASN A 1 91 ? -6.811 -2.831 9.291 1.00 89.56 91 ASN A C 1
ATOM 760 O O . ASN A 1 91 ? -7.736 -2.243 9.854 1.00 89.56 91 ASN A O 1
ATOM 764 N N . LEU A 1 92 ? -6.640 -4.153 9.384 1.00 90.88 92 LEU A N 1
ATOM 765 C CA . LEU A 1 92 ? -7.500 -5.013 10.201 1.00 90.88 92 LEU A CA 1
ATOM 766 C C . LEU A 1 92 ? -7.357 -4.677 11.689 1.00 90.88 92 LEU A C 1
ATOM 768 O O . LEU A 1 92 ? -8.360 -4.415 12.348 1.00 90.88 92 LEU A O 1
ATOM 772 N N . LYS A 1 93 ? -6.121 -4.539 12.187 1.00 91.50 93 LYS A N 1
ATOM 773 C CA . LYS A 1 93 ? -5.859 -4.097 13.570 1.00 91.50 93 LYS A CA 1
ATOM 774 C C . LYS A 1 93 ? -6.463 -2.722 13.856 1.00 91.50 93 LYS A C 1
ATOM 776 O O . LYS A 1 93 ? -7.042 -2.492 14.915 1.00 91.50 93 LYS A O 1
ATOM 781 N N . ARG A 1 94 ? -6.361 -1.787 12.904 1.00 87.38 94 ARG A N 1
ATOM 782 C CA . ARG A 1 94 ? -6.985 -0.462 13.026 1.00 87.38 94 ARG A CA 1
ATOM 783 C C . ARG A 1 94 ? -8.511 -0.552 13.095 1.00 87.38 94 ARG A C 1
ATOM 785 O O . ARG A 1 94 ? -9.117 0.190 13.862 1.00 87.38 94 ARG A O 1
ATOM 792 N N . ALA A 1 95 ? -9.128 -1.427 12.305 1.00 84.81 95 ALA A N 1
ATOM 793 C CA . ALA A 1 95 ? -10.572 -1.628 12.329 1.00 84.81 95 ALA A CA 1
ATOM 794 C C . ALA A 1 95 ? -11.046 -2.201 13.674 1.00 84.81 95 ALA A C 1
ATOM 796 O O . ALA A 1 95 ? -12.038 -1.711 14.203 1.00 84.81 95 ALA A O 1
ATOM 797 N N . GLU A 1 96 ? -10.319 -3.161 14.252 1.00 83.19 96 GLU A N 1
ATOM 798 C CA . GLU A 1 96 ? -10.604 -3.700 15.591 1.00 83.19 96 GLU A CA 1
ATOM 799 C C . GLU A 1 96 ? -10.500 -2.628 16.682 1.00 83.19 96 GLU A C 1
ATOM 801 O O . GLU A 1 96 ? -11.382 -2.519 17.532 1.00 83.19 96 GLU A O 1
ATOM 806 N N . ASN A 1 97 ? -9.453 -1.798 16.638 1.00 82.19 97 ASN A N 1
ATOM 807 C CA . ASN A 1 97 ? -9.250 -0.727 17.617 1.00 82.19 97 ASN A CA 1
ATOM 808 C C . ASN A 1 97 ? -10.315 0.374 17.541 1.00 82.19 97 ASN A C 1
ATOM 810 O O . ASN A 1 97 ? -10.590 1.000 18.552 1.00 82.19 97 ASN A O 1
ATOM 814 N N . ASN A 1 98 ? -10.920 0.601 16.374 1.00 73.31 98 ASN A N 1
ATOM 815 C CA . ASN A 1 98 ? -12.000 1.578 16.206 1.00 73.31 98 ASN A CA 1
ATOM 816 C C . ASN A 1 98 ? -13.377 1.068 16.683 1.00 73.31 98 ASN A C 1
ATOM 818 O O . ASN A 1 98 ? -14.339 1.834 16.656 1.00 73.31 98 ASN A O 1
ATOM 822 N N . ILE A 1 99 ? -13.502 -0.219 17.030 1.00 66.62 99 ILE A N 1
ATOM 823 C CA . ILE A 1 99 ? -14.744 -0.817 17.553 1.00 66.62 99 ILE A CA 1
ATOM 824 C C . ILE A 1 99 ? -14.782 -0.769 19.095 1.00 66.62 99 ILE A C 1
ATOM 826 O O . ILE A 1 99 ? -15.866 -0.872 19.669 1.00 66.62 99 ILE A O 1
ATOM 830 N N . LYS A 1 100 ? -13.628 -0.608 19.758 1.00 51.47 100 LYS A N 1
ATOM 831 C CA . LYS A 1 100 ? -13.515 -0.414 21.213 1.00 51.47 100 LYS A CA 1
ATOM 832 C C . LYS A 1 100 ? -13.574 1.064 21.576 1.00 51.47 100 LYS A C 1
ATOM 834 O O . LYS A 1 100 ? -14.146 1.353 22.647 1.00 51.47 100 LYS A O 1
#

Sequence (100 aa):
MDEEPERTKRWEGGYERTWEVLKEDESGSLKATVEDILFKDKRKRVFENYGQVRLGMMRHLFVVIDTSRTMEDQDLKPNRLTSTLKRAEENLKRAENNIK

Organism: Scleropages formosus (NCBI:txid113540)

Secondary structure (DSSP, 8-state):
---------TTTSS---TTTS----TT---HHHHHHHHHHHHHHHHT-----SSPPPP---------SGGGG--SSSS-HHHHHHHHHHHHHHHHHHTT-

Foldseek 3Di:
DDPDPPPDDPVVVVCPPVVVVPDDDPPNDDPVVVVVVVVVVVVVVVPPDDDDPDDDDDDDDDDDDDPDPQQCDVPDPPTNRVVVVVVVVVVVVVVVVVVD

Radius of gyration: 25.08 Å; chains: 1; bounding box: 58×50×64 Å

pLDDT: mean 73.47, std 17.71, range [39.62, 97.0]